Protein AF-A0A6A7SE44-F1 (afdb_monomer)

Secondary structure (DSSP, 8-state):
-EEEEETTTEEEEEEEEEGGGBS-SSHHHHHHHHHHHHHH-TTEEEEEEEEHHHHHHHH-TTS--TT-SEEEEEEEEE-S---SGGGGGG-SEEEEEEE-SSEEEEEEEPPSSHHHHHHHHHHHHTTB-HHHHHHHHHHHHHHHHHS--------PPPPPP-

Organism: NCBI:txid527639

Solvent-accessible surface area (backbone atoms only — not comparable to full-atom values): 9507 Å² total; per-residue (Å²): 124,45,79,48,62,49,93,85,73,43,50,28,39,42,38,78,42,46,51,91,46,38,73,49,93,45,55,67,53,48,46,50,52,49,48,50,54,33,70,72,32,92,56,39,42,74,72,48,74,47,63,46,49,71,55,50,48,73,74,36,75,86,61,70,64,78,71,51,77,41,36,35,36,40,33,29,36,73,69,82,80,84,90,54,78,72,56,57,80,72,48,68,47,54,43,36,33,32,27,40,95,66,29,37,42,38,39,31,67,67,54,97,48,66,68,60,43,54,54,53,51,51,60,56,55,68,46,48,24,69,71,52,54,52,49,50,52,54,49,53,52,51,47,48,72,73,50,59,82,74,73,79,81,79,76,76,74,85,73,87,80,132

InterPro domains:
  IPR049204 Protein of unknown function DUF6858 [PF21651] (1-128)

Radius of gyration: 21.59 Å; Cα contacts (8 Å, |Δi|>4): 212; chains: 1; bounding box: 46×78×40 Å

Sequence (162 aa):
MKKRVFQGKYPIYEFELAKGESRFNSVYEIVAHLKQRVEECPDATFIATFDHGPHTAAMAPEAGHGEVLAASHLIFCFGFTLTTPEVMAVRPRSIAVTELADRYVINFLEAPIPRANATMIEWVGEIASSRQTHLNDLLEEALEETFPASDAIELTPPGPGR

Foldseek 3Di:
DDWDDPPVHFIKDKDKFWCVQFPDNDPVVLLVLLVVLQVPDPQKAWDDKAWVPVVVCVVCVPDPPVQWPTKMKGWMQGNDDDPDPVLVVVDDWIWMWTDGPTIIMIMTTDHPDVVVVVSSVVSNVVRGDPVVVVVVVVVVVVCCVVCVPPDPPPPDDDDDDD

Nearest PDB structures (foldseek):
  8ow0-assembly1_N  TM=4.985E-01  e=1.590E-01  Saccharomyces cerevisiae
  4qvh-assembly1_A  TM=4.176E-01  e=5.481E+00  Escherichia coli
  3g7g-assembly2_H  TM=2.362E-01  e=2.545E+00  Clostridium acetobutylicum ATCC 824
  4qjl-assembly1_A  TM=3.554E-01  e=7.362E+00  Mycobacterium ulcerans Agy99

Mean predicted aligned error: 9.65 Å

pLDDT: mean 86.98, std 13.81, range [54.09, 98.69]

Structure (mmCIF, N/CA/C/O backbone):
data_AF-A0A6A7SE44-F1
#
_entry.id   AF-A0A6A7SE44-F1
#
loop_
_atom_site.group_PDB
_atom_site.id
_atom_site.type_symbol
_atom_site.label_atom_id
_atom_site.label_alt_id
_atom_site.label_comp_id
_atom_site.label_asym_id
_atom_site.label_entity_id
_atom_site.label_seq_id
_atom_site.pdbx_PDB_ins_code
_atom_site.Cartn_x
_atom_site.Cartn_y
_atom_site.Cartn_z
_atom_site.occupancy
_atom_site.B_iso_or_equiv
_atom_site.auth_seq_id
_atom_site.auth_comp_id
_atom_site.auth_asym_id
_atom_site.auth_atom_id
_atom_site.pdbx_PDB_model_num
ATOM 1 N N . MET A 1 1 ? 2.039 10.705 3.436 1.00 90.88 1 MET A N 1
ATOM 2 C CA . MET A 1 1 ? 3.020 9.614 3.214 1.00 90.88 1 MET A CA 1
ATOM 3 C C . MET A 1 1 ? 4.392 10.056 3.712 1.00 90.88 1 MET A C 1
ATOM 5 O O . MET A 1 1 ? 4.783 11.175 3.399 1.00 90.88 1 MET A O 1
ATOM 9 N N . LYS A 1 2 ? 5.124 9.228 4.468 1.00 93.44 2 LYS A N 1
ATOM 10 C CA . LYS A 1 2 ? 6.486 9.528 4.953 1.00 93.44 2 LYS A CA 1
ATOM 11 C C . LYS A 1 2 ? 7.489 8.543 4.351 1.00 93.44 2 LYS A C 1
ATOM 13 O O . LYS A 1 2 ? 7.228 7.346 4.317 1.00 93.44 2 LYS A O 1
ATOM 18 N N . LYS A 1 3 ? 8.644 9.031 3.892 1.00 94.38 3 LYS A N 1
ATOM 19 C CA . LYS A 1 3 ? 9.768 8.181 3.462 1.00 94.38 3 LYS A CA 1
ATOM 20 C C . LYS A 1 3 ? 10.757 8.028 4.617 1.00 94.38 3 LYS A C 1
ATOM 22 O O . LYS A 1 3 ? 11.128 9.028 5.228 1.00 94.38 3 LYS A O 1
ATOM 27 N N . ARG A 1 4 ? 11.211 6.805 4.905 1.00 95.69 4 ARG A N 1
ATOM 28 C CA . ARG A 1 4 ? 12.239 6.538 5.930 1.00 95.69 4 ARG A CA 1
ATOM 29 C C . ARG A 1 4 ? 13.102 5.325 5.590 1.00 95.69 4 ARG A C 1
ATOM 31 O O . ARG A 1 4 ? 12.748 4.524 4.732 1.00 95.69 4 ARG A O 1
ATOM 38 N N . VAL A 1 5 ? 14.236 5.181 6.277 1.00 96.62 5 VAL A N 1
ATOM 39 C CA . VAL A 1 5 ? 15.121 4.013 6.145 1.00 96.62 5 VAL A CA 1
ATOM 40 C C . VAL A 1 5 ? 14.889 3.066 7.319 1.00 96.62 5 VAL A C 1
ATOM 42 O O . VAL A 1 5 ? 15.303 3.334 8.447 1.00 96.62 5 VAL A O 1
ATOM 45 N N . PHE A 1 6 ? 14.233 1.939 7.061 1.00 94.88 6 PHE A N 1
ATOM 46 C CA . PHE A 1 6 ? 13.997 0.893 8.047 1.00 94.88 6 PHE A CA 1
ATOM 47 C C . PHE A 1 6 ? 15.261 0.050 8.263 1.00 94.88 6 PHE A C 1
ATOM 49 O O . PHE A 1 6 ? 15.933 -0.358 7.311 1.00 94.88 6 PHE A O 1
ATOM 56 N N . GLN A 1 7 ? 15.613 -0.175 9.534 1.00 95.62 7 GLN A N 1
ATOM 57 C CA . GLN A 1 7 ? 16.819 -0.903 9.964 1.00 95.62 7 GLN A CA 1
ATOM 58 C C . GLN A 1 7 ? 18.126 -0.421 9.299 1.00 95.62 7 GLN A C 1
ATOM 60 O O . GLN A 1 7 ? 19.040 -1.208 9.054 1.00 95.62 7 GLN A O 1
ATOM 65 N N . GLY A 1 8 ? 18.207 0.871 8.959 1.00 95.06 8 GLY A N 1
ATOM 66 C CA . GLY A 1 8 ? 19.390 1.474 8.334 1.00 95.06 8 GLY A CA 1
ATOM 67 C C . GLY A 1 8 ? 19.725 0.956 6.928 1.00 95.06 8 GLY A C 1
ATOM 68 O O . GLY A 1 8 ? 20.796 1.274 6.420 1.00 95.06 8 GLY A O 1
ATOM 69 N N . LYS A 1 9 ? 18.850 0.154 6.302 1.00 95.88 9 LYS A N 1
ATOM 70 C CA . LYS A 1 9 ? 19.121 -0.499 5.008 1.00 95.88 9 LYS A CA 1
ATOM 71 C C . LYS A 1 9 ? 17.967 -0.434 4.016 1.00 95.88 9 LYS A C 1
ATOM 73 O O . LYS A 1 9 ? 18.213 -0.384 2.817 1.00 95.88 9 LYS A O 1
ATOM 78 N N . TYR A 1 10 ? 16.725 -0.452 4.492 1.00 96.19 10 TYR A N 1
ATOM 79 C CA . TYR A 1 10 ? 15.559 -0.659 3.638 1.00 96.19 10 TYR A CA 1
ATOM 80 C C . TYR A 1 10 ? 14.774 0.646 3.481 1.00 96.19 10 TYR A C 1
ATOM 82 O O . TYR A 1 10 ? 14.094 1.053 4.425 1.00 96.19 10 TYR A O 1
ATOM 90 N N . PRO A 1 11 ? 14.866 1.338 2.333 1.00 96.75 11 PRO A N 1
ATOM 91 C CA . PRO A 1 11 ? 14.065 2.530 2.097 1.00 96.75 11 PRO A CA 1
ATOM 92 C C . PRO A 1 11 ? 12.597 2.136 1.933 1.00 96.75 11 PRO A C 1
ATOM 94 O O . PRO A 1 11 ? 12.246 1.375 1.031 1.00 96.75 11 PRO A O 1
ATOM 97 N N . ILE A 1 12 ? 11.738 2.654 2.804 1.00 97.88 12 ILE A N 1
ATOM 98 C CA . ILE A 1 12 ? 10.302 2.386 2.790 1.00 97.88 12 ILE A CA 1
ATOM 99 C C . ILE A 1 12 ? 9.504 3.683 2.716 1.00 97.88 12 ILE A C 1
ATOM 101 O O . ILE A 1 12 ? 9.935 4.739 3.195 1.00 97.88 12 ILE A O 1
ATOM 105 N N . TYR A 1 13 ? 8.318 3.567 2.139 1.00 97.94 13 TYR A N 1
ATOM 106 C CA . TYR A 1 13 ? 7.226 4.505 2.319 1.00 97.94 13 TYR A CA 1
ATOM 107 C C . TYR A 1 13 ? 6.280 3.963 3.383 1.00 97.94 13 TYR A C 1
ATOM 109 O O . TYR A 1 13 ? 5.936 2.782 3.359 1.00 97.94 13 TYR A O 1
ATOM 117 N N . GLU A 1 14 ? 5.879 4.844 4.293 1.00 97.62 14 GLU A N 1
ATOM 118 C CA . GLU A 1 14 ? 4.987 4.554 5.406 1.00 97.62 14 GLU A CA 1
ATOM 119 C C . GLU A 1 14 ? 3.826 5.548 5.429 1.00 97.62 14 GLU A C 1
ATOM 121 O O . GLU A 1 14 ? 4.005 6.774 5.338 1.00 97.62 14 GLU A O 1
ATOM 126 N N . PHE A 1 15 ? 2.624 5.008 5.572 1.00 97.12 15 PHE A N 1
ATOM 127 C CA . PHE A 1 15 ? 1.403 5.763 5.773 1.00 97.12 15 PHE A CA 1
ATOM 128 C C . PHE A 1 15 ? 0.669 5.222 6.993 1.00 97.12 15 PHE A C 1
ATOM 130 O O . PHE A 1 15 ? 0.319 4.047 7.043 1.00 97.12 15 PHE A O 1
ATOM 137 N N . GLU A 1 16 ? 0.453 6.089 7.975 1.00 96.56 16 GLU A N 1
ATOM 138 C CA . GLU A 1 16 ? -0.339 5.793 9.163 1.00 96.56 16 GLU A CA 1
ATOM 139 C C . GLU A 1 16 ? -1.668 6.533 9.050 1.00 96.56 16 GLU A C 1
ATOM 141 O O . GLU A 1 16 ? -1.684 7.707 8.675 1.00 96.56 16 GLU A O 1
ATOM 146 N N . LEU A 1 17 ? -2.761 5.841 9.360 1.00 95.19 17 LEU A N 1
ATOM 147 C CA . LEU 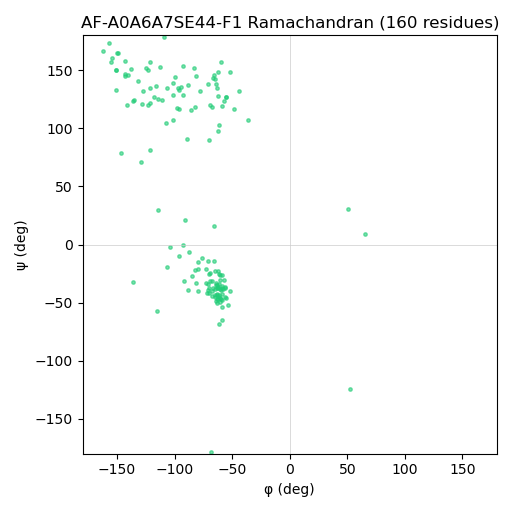A 1 17 ? -4.117 6.361 9.218 1.00 95.19 17 LEU A CA 1
ATOM 148 C C . LEU A 1 17 ? -4.973 5.893 10.391 1.00 95.19 17 LEU A C 1
ATOM 150 O O . LEU A 1 17 ? -5.137 4.683 10.576 1.00 95.19 17 LEU A O 1
ATOM 154 N N . ALA A 1 18 ? -5.534 6.814 11.176 1.00 96.00 18 ALA A N 1
ATOM 155 C CA . ALA A 1 18 ? -6.422 6.422 12.267 1.00 96.00 18 ALA A CA 1
ATOM 156 C C . ALA A 1 18 ? -7.664 5.709 11.709 1.00 96.00 18 ALA A C 1
ATOM 158 O O . ALA A 1 18 ? -8.148 6.031 10.622 1.00 96.00 18 ALA A O 1
ATOM 159 N N . LYS A 1 19 ? -8.232 4.751 12.452 1.00 94.62 19 LYS A N 1
ATOM 160 C CA . LYS A 1 19 ? -9.396 3.983 11.967 1.00 94.62 19 LYS A CA 1
ATOM 161 C C . LYS A 1 19 ? -10.577 4.876 11.569 1.00 94.62 19 LYS A C 1
ATOM 163 O O . LYS A 1 19 ? -11.224 4.604 10.566 1.00 94.62 19 LYS A O 1
ATOM 168 N N . GLY A 1 20 ? -10.816 5.961 12.310 1.00 93.75 20 GLY A N 1
ATOM 169 C CA . GLY A 1 20 ? -11.875 6.935 12.011 1.00 93.75 20 GLY A CA 1
ATOM 170 C C . GLY A 1 20 ? -11.619 7.818 10.782 1.00 93.75 20 GLY A C 1
ATOM 171 O O . GLY A 1 20 ? -12.544 8.463 10.295 1.00 93.75 20 GLY A O 1
ATOM 172 N N . GLU A 1 21 ? -10.388 7.843 10.272 1.00 93.06 21 GLU A N 1
ATOM 173 C CA . GLU A 1 21 ? -9.988 8.596 9.077 1.00 93.06 21 GLU A CA 1
ATOM 174 C C . GLU A 1 21 ? -9.990 7.719 7.818 1.00 93.06 21 GLU A C 1
ATOM 176 O O . GLU A 1 21 ? -9.859 8.228 6.706 1.00 93.06 21 GLU A O 1
ATOM 181 N N . SER A 1 22 ? -10.145 6.403 7.974 1.00 94.31 22 SER A N 1
ATOM 182 C CA . SER A 1 22 ? -10.211 5.441 6.877 1.00 94.31 22 SER A CA 1
ATOM 183 C C . SER A 1 22 ? -11.604 5.380 6.257 1.00 94.31 22 SER A C 1
ATOM 185 O O . SER A 1 22 ? -12.621 5.460 6.944 1.00 94.31 22 SER A O 1
ATOM 187 N N . ARG A 1 23 ? -11.658 5.173 4.938 1.00 94.94 23 ARG A N 1
ATOM 188 C CA . ARG A 1 23 ? -12.899 4.815 4.219 1.00 94.94 23 ARG A CA 1
ATOM 189 C C . ARG A 1 23 ? -13.303 3.355 4.421 1.00 94.94 23 ARG A C 1
ATOM 191 O O . ARG A 1 23 ? -14.405 2.977 4.037 1.00 94.94 23 ARG A O 1
ATOM 198 N N . PHE A 1 24 ? -12.399 2.556 4.980 1.00 96.62 24 PHE A N 1
ATOM 199 C CA . PHE A 1 24 ? -12.491 1.105 5.098 1.00 96.62 24 PHE A CA 1
ATOM 200 C C . PHE A 1 24 ? -12.378 0.650 6.554 1.00 96.62 24 PHE A C 1
ATOM 202 O O . PHE A 1 24 ? -11.675 1.268 7.362 1.00 96.62 24 PHE A O 1
ATOM 209 N N . ASN A 1 25 ? -13.021 -0.473 6.867 1.00 96.12 25 ASN A N 1
ATOM 210 C CA . ASN A 1 25 ? -13.167 -1.000 8.225 1.00 96.12 25 ASN A CA 1
ATOM 211 C C . ASN A 1 25 ? -12.255 -2.194 8.530 1.00 96.12 25 ASN A C 1
ATOM 213 O O . ASN A 1 25 ? -12.290 -2.706 9.646 1.00 96.12 25 ASN A O 1
ATOM 217 N N . SER A 1 26 ? -11.468 -2.661 7.559 1.00 96.81 26 SER A N 1
ATOM 218 C CA . SER A 1 26 ? -10.536 -3.770 7.768 1.00 96.81 26 SER A CA 1
ATOM 219 C C . SER A 1 26 ? -9.350 -3.740 6.808 1.00 96.81 26 SER A C 1
ATOM 221 O O . SER A 1 26 ? -9.424 -3.176 5.712 1.00 96.81 26 SER A O 1
ATOM 223 N N . VAL A 1 27 ? -8.278 -4.447 7.181 1.00 97.06 27 VAL A N 1
ATOM 224 C CA . VAL A 1 27 ? -7.140 -4.751 6.290 1.00 97.06 27 VAL A CA 1
ATOM 225 C C . VAL A 1 27 ? -7.600 -5.371 4.971 1.00 97.06 27 VAL A C 1
ATOM 227 O O . VAL A 1 27 ? -7.078 -5.024 3.914 1.00 97.06 27 VAL A O 1
ATOM 230 N N . TYR A 1 28 ? -8.592 -6.259 5.011 1.00 96.31 28 TYR A N 1
ATOM 231 C CA . TYR A 1 28 ? -9.077 -6.975 3.833 1.00 96.31 28 TYR A CA 1
ATOM 232 C C . TYR A 1 28 ? -9.773 -6.054 2.829 1.00 96.31 28 TYR A C 1
ATOM 234 O O . TYR A 1 28 ? -9.545 -6.181 1.627 1.00 96.31 28 TYR A O 1
ATOM 242 N N . GLU A 1 29 ? -10.569 -5.098 3.310 1.00 97.94 29 GLU A N 1
ATOM 243 C CA . GLU A 1 29 ? -11.204 -4.082 2.463 1.00 97.94 29 GLU A CA 1
ATOM 244 C C . GLU A 1 29 ? -10.162 -3.166 1.811 1.00 97.94 29 GLU A C 1
ATOM 246 O O . GLU A 1 29 ? -10.229 -2.911 0.608 1.00 97.94 29 GLU A O 1
ATOM 251 N N . ILE A 1 30 ? -9.151 -2.736 2.574 1.00 98.25 30 ILE A N 1
ATOM 252 C CA . ILE A 1 30 ? -8.054 -1.912 2.048 1.00 98.25 30 ILE A CA 1
ATOM 253 C C . ILE A 1 30 ? -7.276 -2.676 0.969 1.00 98.25 30 ILE A C 1
ATOM 255 O O . ILE A 1 30 ? -7.008 -2.143 -0.108 1.00 98.25 30 ILE A O 1
ATOM 259 N N . VAL A 1 31 ? -6.922 -3.938 1.227 1.00 98.44 31 VAL A N 1
ATOM 260 C CA . VAL A 1 31 ? -6.214 -4.779 0.250 1.00 98.44 31 VAL A CA 1
ATOM 261 C C . VAL A 1 31 ? -7.070 -5.024 -0.993 1.00 98.44 31 VAL A C 1
ATOM 263 O O . VAL A 1 31 ? -6.529 -5.015 -2.097 1.00 98.44 31 VAL A O 1
ATOM 266 N N . ALA A 1 32 ? -8.385 -5.199 -0.849 1.00 98.44 32 ALA A N 1
ATOM 267 C CA . ALA A 1 32 ? -9.297 -5.334 -1.982 1.00 98.44 32 ALA A CA 1
ATOM 268 C C . ALA A 1 32 ? -9.335 -4.061 -2.846 1.00 98.44 32 ALA A C 1
ATOM 270 O O . ALA A 1 32 ? -9.246 -4.163 -4.070 1.00 98.44 32 ALA A O 1
ATOM 271 N N . HIS A 1 33 ? -9.378 -2.874 -2.230 1.00 98.31 3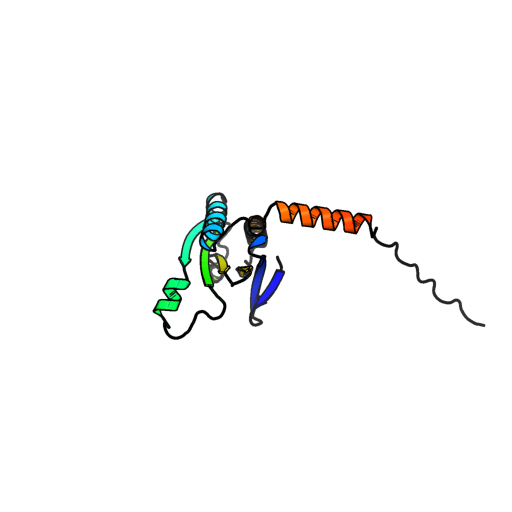3 HIS A N 1
ATOM 272 C CA . HIS A 1 33 ? -9.287 -1.594 -2.945 1.00 98.31 33 HIS A CA 1
ATOM 273 C C . HIS A 1 33 ? -7.964 -1.454 -3.702 1.00 98.31 33 HIS A C 1
ATOM 275 O O . HIS A 1 33 ? -7.948 -1.179 -4.901 1.00 98.31 33 HIS A O 1
ATOM 281 N N . LEU A 1 34 ? -6.839 -1.706 -3.031 1.00 98.56 34 LEU A N 1
ATOM 282 C CA . LEU A 1 34 ? -5.519 -1.641 -3.661 1.00 98.56 34 LEU A CA 1
ATOM 283 C C . LEU A 1 34 ? -5.378 -2.666 -4.794 1.00 98.56 34 LEU A C 1
ATOM 285 O O . LEU A 1 34 ? -4.784 -2.371 -5.829 1.00 98.56 34 LEU A O 1
ATOM 289 N N . LYS A 1 35 ? -5.947 -3.864 -4.628 1.00 98.69 35 LYS A N 1
ATOM 290 C CA . LYS A 1 35 ? -5.998 -4.873 -5.686 1.00 98.69 35 LYS A CA 1
ATOM 291 C C . LYS A 1 35 ? -6.768 -4.351 -6.899 1.00 98.69 35 LYS A C 1
ATOM 293 O O . LYS A 1 35 ? -6.265 -4.481 -8.010 1.00 98.69 35 LYS A O 1
ATOM 298 N N . GLN A 1 36 ? -7.926 -3.726 -6.692 1.00 98.50 36 GLN A N 1
ATOM 299 C CA . GLN A 1 36 ? -8.691 -3.113 -7.776 1.00 98.50 36 GLN A CA 1
ATOM 300 C C . GLN A 1 36 ? -7.861 -2.045 -8.507 1.00 98.50 36 GLN A C 1
ATOM 302 O O . GLN A 1 36 ? -7.826 -2.040 -9.734 1.00 98.50 36 GLN A O 1
ATOM 307 N N . ARG A 1 37 ? -7.120 -1.194 -7.781 1.00 98.38 37 ARG A N 1
ATOM 308 C CA . ARG A 1 37 ? -6.205 -0.211 -8.393 1.00 98.38 37 ARG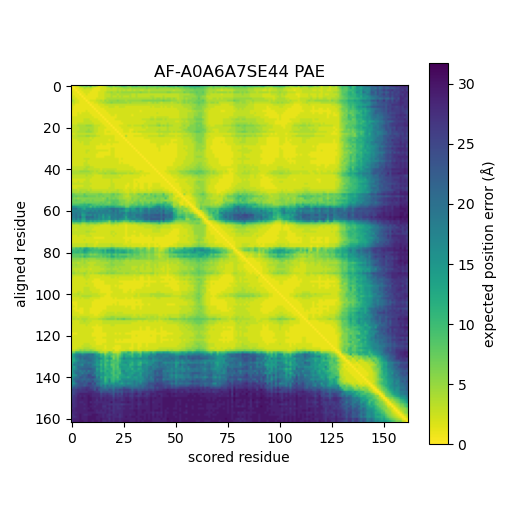 A CA 1
ATOM 309 C C . ARG A 1 37 ? -5.115 -0.867 -9.247 1.00 98.38 37 ARG A C 1
ATOM 311 O O . ARG A 1 37 ? -4.799 -0.366 -10.322 1.00 98.38 37 ARG A O 1
ATOM 318 N N . VAL A 1 38 ? -4.564 -1.998 -8.798 1.00 98.25 38 VAL A N 1
ATOM 319 C CA . VAL A 1 38 ? -3.600 -2.786 -9.584 1.00 98.25 38 VAL A CA 1
ATOM 320 C C . VAL A 1 38 ? -4.247 -3.358 -10.846 1.00 98.25 38 VAL A C 1
ATOM 322 O O . VAL A 1 38 ? -3.635 -3.290 -11.906 1.00 98.25 38 VAL A O 1
ATOM 325 N N . GLU A 1 39 ? -5.453 -3.919 -10.748 1.00 98.00 39 GLU A N 1
ATOM 326 C CA . GLU A 1 39 ? -6.172 -4.518 -11.885 1.00 98.00 39 GLU A CA 1
ATOM 327 C C . GLU A 1 39 ? -6.614 -3.473 -12.925 1.00 98.00 39 GLU A C 1
ATOM 329 O O . GLU A 1 39 ? -6.641 -3.769 -14.117 1.00 98.00 39 GLU A O 1
ATOM 334 N N . GLU A 1 40 ? -6.911 -2.244 -12.497 1.00 97.88 40 GLU A N 1
ATOM 335 C CA . GLU A 1 40 ? -7.238 -1.115 -13.380 1.00 97.88 40 GLU A CA 1
ATOM 336 C C . GLU A 1 40 ? -5.995 -0.453 -14.003 1.00 97.88 40 GLU A C 1
ATOM 338 O O . GLU A 1 40 ? -6.110 0.313 -14.963 1.00 97.88 40 GLU A O 1
ATOM 343 N N . CYS A 1 41 ? -4.798 -0.727 -13.479 1.00 96.69 41 CYS A N 1
ATOM 344 C CA . CYS A 1 41 ? -3.567 -0.110 -13.951 1.00 96.69 41 CYS A CA 1
ATOM 345 C C . CYS A 1 41 ? -2.983 -0.879 -15.149 1.00 96.69 41 CYS A C 1
ATOM 347 O O . CYS A 1 41 ? -2.516 -2.005 -14.978 1.00 96.69 41 CYS A O 1
ATOM 349 N N . PRO A 1 42 ? -2.896 -0.271 -16.349 1.00 95.00 42 PRO A N 1
ATOM 350 C CA . PRO A 1 42 ? -2.407 -0.960 -17.549 1.00 95.00 42 PRO A CA 1
ATOM 351 C C . PRO A 1 42 ? -0.929 -1.366 -17.456 1.00 95.00 42 PRO A C 1
ATOM 353 O O . PRO A 1 42 ? -0.487 -2.277 -18.151 1.00 95.00 42 PRO A O 1
ATOM 356 N N . ASP A 1 43 ? -0.167 -0.694 -16.593 1.00 93.81 43 ASP A N 1
ATOM 357 C CA . ASP A 1 43 ? 1.253 -0.948 -16.386 1.00 93.81 43 ASP A C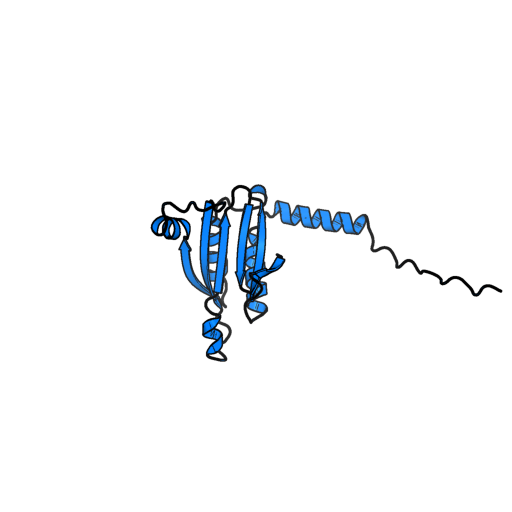A 1
ATOM 358 C C . ASP A 1 43 ? 1.520 -1.939 -15.244 1.00 93.81 43 ASP A C 1
ATOM 360 O O . ASP A 1 43 ? 2.686 -2.212 -14.951 1.00 93.81 43 ASP A O 1
ATOM 364 N N . ALA A 1 44 ? 0.490 -2.459 -14.570 1.00 96.69 44 ALA A N 1
ATOM 365 C CA . ALA A 1 44 ? 0.640 -3.367 -13.441 1.00 96.69 44 ALA A CA 1
ATOM 366 C C . ALA A 1 44 ? -0.055 -4.712 -13.679 1.00 96.69 44 ALA A C 1
ATOM 368 O O . ALA A 1 44 ? -0.957 -4.867 -14.494 1.00 96.69 44 ALA A O 1
ATOM 369 N N . THR A 1 45 ? 0.395 -5.734 -12.962 1.00 97.69 45 THR A N 1
ATOM 370 C CA . THR A 1 45 ? -0.216 -7.062 -12.975 1.00 97.69 45 THR A CA 1
ATOM 371 C C . THR A 1 45 ? -0.308 -7.576 -11.552 1.00 97.69 45 THR A C 1
ATOM 373 O O . THR A 1 45 ? 0.703 -7.667 -10.848 1.00 97.69 45 THR A O 1
ATOM 376 N N . PHE A 1 46 ? -1.526 -7.911 -11.134 1.00 98.44 46 PHE A N 1
ATOM 377 C CA . PHE A 1 46 ? -1.786 -8.583 -9.868 1.00 98.44 46 PHE A CA 1
ATOM 378 C C . PHE A 1 46 ? -1.160 -9.984 -9.866 1.00 98.44 46 PHE A C 1
ATOM 380 O O . PHE A 1 46 ? -1.235 -10.701 -10.862 1.00 98.44 46 PHE A O 1
ATOM 387 N N . ILE A 1 47 ? -0.546 -10.375 -8.745 1.00 98.44 47 ILE A N 1
ATOM 388 C CA . ILE A 1 47 ? 0.058 -11.704 -8.578 1.00 98.44 47 ILE A CA 1
ATOM 389 C C . ILE A 1 47 ? -0.676 -12.483 -7.489 1.00 98.44 47 ILE A C 1
ATOM 391 O O . ILE A 1 47 ? -1.162 -13.581 -7.746 1.00 98.44 47 ILE A O 1
ATOM 395 N N . ALA A 1 48 ? -0.742 -11.941 -6.271 1.00 98.38 48 ALA A N 1
ATOM 396 C CA . ALA A 1 48 ? -1.364 -12.621 -5.139 1.00 98.38 48 ALA A CA 1
ATOM 397 C C . ALA A 1 48 ? -1.707 -11.655 -3.999 1.00 98.38 48 ALA A C 1
ATOM 399 O O . ALA A 1 48 ? -1.196 -10.536 -3.927 1.00 98.38 48 ALA A O 1
ATOM 400 N N . THR A 1 49 ? -2.522 -12.131 -3.064 1.00 98.06 49 THR A N 1
ATOM 401 C CA . THR A 1 49 ? -2.605 -11.591 -1.705 1.00 98.06 49 THR A CA 1
ATOM 402 C C . THR A 1 49 ? -2.069 -12.624 -0.718 1.00 98.06 49 THR A C 1
ATOM 404 O O . THR A 1 49 ? -2.102 -13.827 -0.985 1.00 98.06 49 THR A O 1
ATOM 407 N N . PHE A 1 50 ? -1.549 -12.166 0.415 1.00 97.06 50 PHE A N 1
ATOM 408 C CA . PHE A 1 50 ? -1.045 -13.037 1.473 1.00 97.06 50 PHE A CA 1
ATOM 409 C C . PHE A 1 50 ? -1.536 -12.543 2.830 1.00 97.06 50 PHE A C 1
ATOM 411 O O . PHE A 1 50 ? -1.321 -11.380 3.163 1.00 97.06 50 PHE A O 1
ATOM 418 N N . ASP A 1 51 ? -2.207 -13.401 3.597 1.00 94.12 51 ASP A N 1
ATOM 419 C CA . ASP A 1 51 ? -2.663 -13.101 4.958 1.00 94.12 51 ASP A CA 1
ATOM 420 C C . ASP A 1 51 ? -1.645 -13.635 5.976 1.00 94.12 51 ASP A C 1
ATOM 422 O O . ASP A 1 51 ? -1.398 -14.842 6.064 1.00 94.12 51 ASP A O 1
ATOM 426 N N . HIS A 1 52 ? -1.038 -12.725 6.737 1.00 90.69 52 HIS A N 1
ATOM 427 C CA . HIS A 1 52 ? -0.030 -13.057 7.741 1.00 90.69 52 HIS A CA 1
ATOM 428 C C . HIS A 1 52 ? -0.624 -13.569 9.048 1.00 90.69 52 HIS A C 1
ATOM 430 O O . HIS A 1 52 ? 0.106 -14.219 9.798 1.00 90.69 52 HIS A O 1
ATOM 436 N N . GLY A 1 53 ? -1.898 -13.293 9.341 1.00 84.06 53 GLY A N 1
ATOM 437 C CA . GLY A 1 53 ? -2.540 -13.699 10.593 1.00 84.06 53 GLY A CA 1
ATOM 438 C C . GLY A 1 53 ? -2.510 -15.221 10.769 1.00 84.06 53 GLY A C 1
ATOM 439 O O . GLY A 1 53 ? -1.780 -15.712 11.635 1.00 84.06 53 GLY A O 1
ATOM 440 N N . PRO A 1 54 ? -3.200 -15.988 9.900 1.00 82.69 54 PRO A N 1
ATOM 441 C CA . PRO A 1 54 ? -3.185 -17.449 9.946 1.00 82.69 54 PRO A CA 1
ATOM 442 C C . PRO A 1 54 ? -1.777 -18.034 9.798 1.00 82.69 54 PRO A C 1
ATOM 444 O O . PRO A 1 54 ? -1.442 -19.014 10.460 1.00 82.69 54 PRO A O 1
ATOM 447 N N . HIS A 1 55 ? -0.939 -17.427 8.949 1.00 83.38 55 HIS A N 1
ATOM 448 C CA . HIS A 1 55 ? 0.423 -17.901 8.709 1.00 83.38 55 HIS A CA 1
ATOM 449 C C . HIS A 1 55 ? 1.297 -17.825 9.967 1.00 83.38 55 HIS A C 1
ATOM 451 O O . HIS A 1 55 ? 1.933 -18.809 10.338 1.00 83.38 55 HIS A O 1
ATOM 457 N N . THR A 1 56 ? 1.311 -16.673 10.638 1.00 81.25 56 THR A N 1
ATOM 458 C CA . THR A 1 56 ? 2.140 -16.449 11.830 1.00 81.25 56 THR A CA 1
ATOM 459 C C . THR A 1 56 ? 1.614 -17.256 13.016 1.00 81.25 56 THR A C 1
ATOM 461 O O . THR A 1 56 ? 2.402 -17.901 13.707 1.00 81.25 56 THR A O 1
ATOM 464 N N . ALA A 1 57 ? 0.288 -17.303 13.200 1.00 79.25 57 ALA A N 1
ATOM 465 C CA . ALA A 1 57 ? -0.346 -18.090 14.257 1.00 79.25 57 ALA A CA 1
ATOM 466 C C . ALA A 1 57 ? -0.011 -19.590 14.155 1.00 79.25 57 ALA A C 1
ATOM 468 O O . ALA A 1 57 ? 0.183 -20.253 15.171 1.00 79.25 57 ALA A O 1
ATOM 469 N N . ALA A 1 58 ? 0.110 -20.123 12.934 1.00 80.88 58 ALA A N 1
ATOM 470 C CA . ALA A 1 58 ? 0.491 -21.517 12.712 1.00 80.88 58 ALA A CA 1
ATOM 471 C C . ALA A 1 58 ? 1.965 -21.821 13.054 1.00 80.88 58 ALA A C 1
ATOM 473 O O . ALA A 1 58 ? 2.289 -22.970 13.349 1.00 80.88 58 ALA A O 1
ATOM 474 N N . MET A 1 59 ? 2.856 -20.824 13.001 1.00 78.19 59 MET A N 1
ATOM 475 C CA . MET A 1 59 ? 4.304 -21.014 13.184 1.00 78.19 59 MET A CA 1
ATOM 476 C C . MET A 1 59 ? 4.760 -20.842 14.633 1.00 78.19 59 MET A C 1
ATOM 478 O O . MET A 1 59 ? 5.720 -21.486 15.054 1.00 78.19 59 MET A O 1
ATOM 482 N N . ALA A 1 60 ? 4.091 -19.983 15.400 1.00 68.94 60 ALA A N 1
A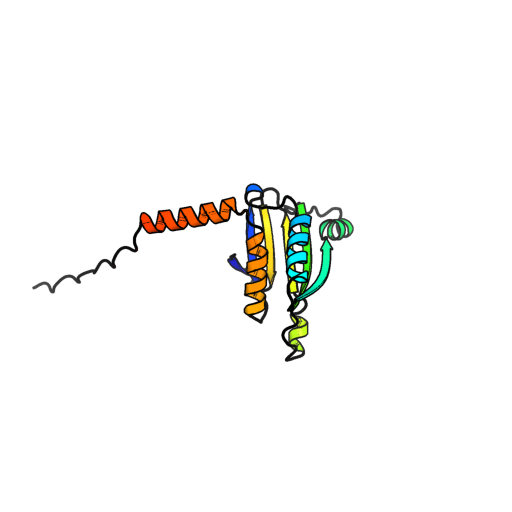TOM 483 C CA . ALA A 1 60 ? 4.420 -19.752 16.800 1.00 68.94 60 ALA A CA 1
ATOM 484 C C . ALA A 1 60 ? 3.148 -19.436 17.605 1.00 68.94 60 ALA A C 1
ATOM 486 O O . ALA A 1 60 ? 2.904 -18.273 17.918 1.00 68.94 60 ALA A O 1
ATOM 487 N N . PRO A 1 61 ? 2.351 -20.458 17.977 1.00 64.81 61 PRO A N 1
ATOM 488 C CA . PRO A 1 61 ? 1.089 -20.265 18.702 1.00 64.81 61 PRO A CA 1
ATOM 489 C C . PRO A 1 61 ? 1.261 -19.506 20.027 1.00 64.81 61 PRO A C 1
ATOM 491 O O . PRO A 1 61 ? 0.368 -18.788 20.464 1.00 64.81 61 PRO A O 1
ATOM 494 N N . GLU A 1 62 ? 2.431 -19.665 20.652 1.00 64.88 62 GLU A N 1
ATOM 495 C CA . GLU A 1 62 ? 2.816 -19.065 21.935 1.00 64.88 62 GLU A CA 1
ATOM 496 C C . GLU A 1 62 ? 3.311 -17.609 21.785 1.00 64.88 62 GLU A C 1
ATOM 498 O O . GLU A 1 62 ? 3.327 -16.843 22.751 1.00 64.88 62 GLU A O 1
ATOM 503 N N . ALA A 1 63 ? 3.758 -17.217 20.585 1.00 59.69 63 ALA A N 1
ATOM 504 C CA . ALA A 1 63 ? 4.243 -15.872 20.303 1.00 59.69 63 ALA A CA 1
ATOM 505 C C . ALA A 1 63 ? 3.055 -15.018 19.854 1.00 59.69 63 ALA A C 1
ATOM 507 O O . ALA A 1 63 ? 2.709 -14.970 18.677 1.00 59.69 63 ALA A O 1
ATOM 508 N N . GLY A 1 64 ? 2.399 -14.363 20.814 1.00 56.22 64 GLY A N 1
ATOM 509 C CA . GLY A 1 64 ? 1.317 -13.429 20.511 1.00 56.22 64 GLY A CA 1
ATOM 510 C C . GLY A 1 64 ? 1.743 -12.387 19.469 1.00 56.22 64 GLY A C 1
ATOM 511 O O . GLY A 1 64 ? 2.900 -11.969 19.430 1.00 56.22 64 GLY A O 1
ATOM 512 N N . HIS A 1 65 ? 0.795 -11.930 18.648 1.00 64.12 65 HIS A N 1
ATOM 513 C CA . HIS A 1 65 ? 1.005 -10.971 17.551 1.00 64.12 65 HIS A CA 1
ATOM 514 C C . HIS A 1 65 ? 1.421 -9.550 17.999 1.00 64.12 65 HIS A C 1
ATOM 516 O O . HIS A 1 65 ? 1.354 -8.600 17.219 1.00 64.12 65 HIS A O 1
ATOM 522 N N . GLY A 1 66 ? 1.867 -9.376 19.248 1.00 77.69 66 GLY A N 1
ATOM 523 C CA . GLY A 1 66 ? 2.143 -8.071 19.834 1.00 77.69 66 GLY A CA 1
ATOM 524 C C . GLY A 1 66 ? 0.934 -7.146 19.683 1.00 77.69 66 GLY A C 1
ATOM 525 O O . GLY A 1 66 ? -0.171 -7.494 20.087 1.00 77.69 66 GLY A O 1
ATOM 526 N N . GLU A 1 67 ? 1.154 -5.981 19.077 1.00 88.44 67 GLU A N 1
ATOM 527 C CA . GLU A 1 67 ? 0.122 -4.968 18.815 1.00 88.44 67 GLU A CA 1
ATOM 528 C C . GLU A 1 67 ? -0.630 -5.177 17.484 1.00 88.44 67 GLU A C 1
ATOM 530 O O . GLU A 1 67 ? -1.591 -4.460 17.201 1.00 88.44 67 GLU A O 1
ATOM 535 N N . VAL A 1 68 ? -0.203 -6.138 16.654 1.00 91.56 68 VAL A N 1
AT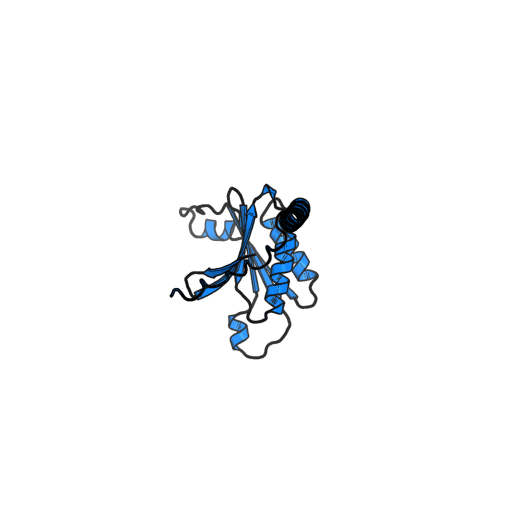OM 536 C CA . VAL A 1 68 ? -0.769 -6.379 15.320 1.00 91.56 68 VAL A CA 1
ATOM 537 C C . VAL A 1 68 ? -2.032 -7.230 15.423 1.00 91.56 68 VAL A C 1
ATOM 539 O O . VAL A 1 68 ? -1.981 -8.384 15.839 1.00 91.56 68 VAL A O 1
ATOM 542 N N . LEU A 1 69 ? -3.165 -6.674 14.995 1.00 92.38 69 LEU A N 1
ATOM 543 C CA . LEU A 1 69 ? -4.461 -7.360 14.982 1.00 92.38 69 LEU A CA 1
ATOM 544 C C . LEU A 1 69 ? -4.696 -8.140 13.686 1.00 92.38 69 LEU A C 1
ATOM 546 O O . LEU A 1 69 ? -5.233 -9.243 13.710 1.00 92.38 69 LEU A O 1
ATOM 550 N N . ALA A 1 70 ? -4.280 -7.570 12.557 1.00 93.75 70 ALA A N 1
ATOM 551 C CA . ALA A 1 70 ? -4.344 -8.197 11.243 1.00 93.75 70 ALA A CA 1
ATOM 552 C C . ALA A 1 70 ? -3.217 -7.655 10.361 1.00 93.75 70 ALA A C 1
ATOM 554 O O . ALA A 1 70 ? -2.788 -6.512 10.516 1.00 93.75 70 ALA A O 1
ATOM 555 N N . ALA A 1 71 ? -2.725 -8.464 9.426 1.00 95.56 71 ALA A N 1
ATOM 556 C CA . ALA A 1 71 ? -1.700 -8.034 8.487 1.00 95.56 71 ALA A CA 1
ATOM 557 C C . ALA A 1 71 ? -1.824 -8.793 7.170 1.00 95.56 71 ALA A C 1
ATOM 559 O O . ALA A 1 71 ? -1.916 -10.019 7.154 1.00 95.56 71 ALA A O 1
ATOM 560 N N . SER A 1 72 ? -1.781 -8.073 6.054 1.00 97.31 72 SER A N 1
ATOM 561 C CA . SER A 1 72 ? -1.839 -8.683 4.731 1.00 97.31 72 SER A CA 1
ATOM 562 C C . SER A 1 72 ? -0.946 -7.960 3.730 1.00 97.31 72 SER A C 1
ATOM 564 O O . SER A 1 72 ? -0.761 -6.745 3.794 1.00 97.31 72 SER A O 1
ATOM 566 N N . HIS A 1 73 ?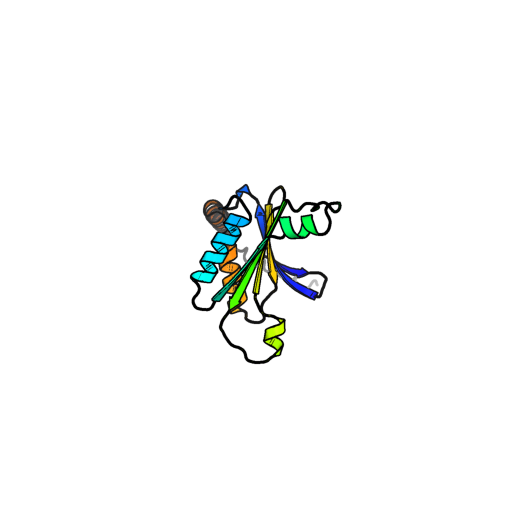 -0.380 -8.719 2.793 1.00 98.25 73 HIS A N 1
ATOM 567 C CA . HIS A 1 73 ? 0.274 -8.177 1.611 1.00 98.25 73 HIS A CA 1
ATOM 568 C C . HIS A 1 73 ? -0.619 -8.270 0.382 1.00 98.25 73 HIS A C 1
ATOM 570 O O . HIS A 1 73 ? -1.189 -9.321 0.090 1.00 98.25 73 HIS A O 1
ATOM 576 N N . LEU A 1 74 ? -0.591 -7.206 -0.412 1.00 98.62 74 LEU A N 1
ATOM 577 C CA . LEU A 1 74 ? -0.858 -7.239 -1.843 1.00 98.62 74 LEU A CA 1
ATOM 578 C C . LEU A 1 74 ? 0.468 -7.415 -2.590 1.00 98.62 74 LEU A C 1
ATOM 580 O O . LEU A 1 74 ? 1.402 -6.652 -2.350 1.00 98.62 74 LEU A O 1
ATOM 584 N N . ILE A 1 75 ? 0.553 -8.382 -3.503 1.00 98.56 75 ILE A N 1
ATOM 585 C CA . ILE A 1 75 ? 1.738 -8.677 -4.319 1.00 98.56 75 ILE A CA 1
ATOM 586 C C . ILE A 1 75 ? 1.382 -8.479 -5.792 1.00 98.56 75 ILE A C 1
ATOM 588 O O . ILE A 1 75 ? 0.413 -9.047 -6.299 1.00 98.56 75 ILE A O 1
ATOM 592 N N . PHE A 1 76 ? 2.178 -7.677 -6.490 1.00 98.25 76 PHE A N 1
ATOM 593 C CA . PHE A 1 76 ? 1.937 -7.288 -7.878 1.00 98.25 76 PHE A CA 1
ATOM 594 C C . PHE A 1 76 ? 3.243 -6.874 -8.554 1.00 98.25 76 PHE A C 1
ATOM 596 O O . PHE A 1 76 ? 4.295 -6.779 -7.922 1.00 98.25 76 PHE A O 1
ATOM 603 N N . CYS A 1 77 ? 3.224 -6.621 -9.854 1.00 96.75 77 CYS A N 1
ATOM 604 C CA . CYS A 1 77 ? 4.416 -6.171 -10.558 1.00 96.75 77 CYS A CA 1
ATOM 605 C C . CYS A 1 77 ? 4.101 -5.104 -11.593 1.00 96.75 77 CYS A C 1
ATOM 607 O O . CYS A 1 77 ? 3.067 -5.184 -12.239 1.00 96.75 77 CYS A O 1
ATOM 609 N N . PHE A 1 78 ? 5.018 -4.152 -11.781 1.00 94.81 78 PHE A N 1
ATOM 610 C CA . PHE A 1 78 ? 4.952 -3.211 -12.895 1.00 94.81 78 PHE A CA 1
ATOM 611 C C . PHE A 1 78 ? 5.660 -3.776 -14.133 1.00 94.81 78 PHE A C 1
ATOM 613 O O . PHE A 1 78 ? 6.758 -4.334 -14.039 1.00 94.81 78 PHE A O 1
ATOM 620 N N . GLY A 1 79 ? 5.048 -3.610 -15.300 1.00 84.12 79 GLY A N 1
ATOM 621 C CA . GLY A 1 79 ? 5.491 -4.115 -16.597 1.00 84.12 79 GLY A CA 1
ATOM 622 C C . GLY A 1 79 ? 6.380 -3.164 -17.402 1.00 84.12 79 GLY A C 1
ATOM 623 O O . GLY A 1 79 ? 6.454 -3.330 -18.609 1.00 84.12 79 GLY A O 1
ATOM 624 N N . PHE A 1 80 ? 7.045 -2.181 -16.780 1.00 79.19 80 PHE A N 1
ATOM 625 C CA . PHE A 1 80 ? 7.768 -1.132 -17.519 1.00 79.19 80 PHE A CA 1
ATOM 626 C C . PHE A 1 80 ? 8.906 -1.671 -18.405 1.00 79.19 80 PHE A C 1
ATOM 628 O O . PHE A 1 80 ? 8.823 -1.598 -19.625 1.00 79.19 80 PHE A O 1
ATOM 635 N N . THR A 1 81 ? 9.982 -2.192 -17.804 1.00 80.44 81 THR A N 1
ATOM 636 C CA . THR A 1 81 ? 11.148 -2.748 -18.514 1.00 80.44 81 THR A CA 1
ATOM 637 C C . THR A 1 81 ? 11.895 -3.770 -17.642 1.00 80.44 81 THR A C 1
ATOM 639 O O . THR A 1 81 ? 11.796 -3.762 -16.412 1.00 80.44 81 THR A O 1
ATOM 642 N N . LEU A 1 82 ? 12.648 -4.671 -18.284 1.00 86.00 82 LEU A N 1
ATOM 643 C CA . LEU A 1 82 ? 13.608 -5.592 -17.659 1.00 86.00 82 LEU A CA 1
ATOM 644 C C . LEU A 1 82 ? 14.992 -5.341 -18.273 1.00 86.00 82 LEU A C 1
ATOM 646 O O . LEU A 1 82 ? 15.383 -6.007 -19.225 1.00 86.00 82 LEU A O 1
ATOM 650 N N . THR A 1 83 ? 15.696 -4.317 -17.787 1.00 85.56 83 THR A N 1
ATOM 651 C CA . THR A 1 83 ? 16.952 -3.846 -18.397 1.00 85.56 83 THR A CA 1
ATOM 652 C C . THR A 1 83 ? 18.174 -4.666 -17.995 1.00 85.56 83 THR A C 1
ATOM 654 O O . THR A 1 83 ? 19.081 -4.827 -18.806 1.00 85.56 83 THR A O 1
ATOM 657 N N . THR A 1 84 ? 18.210 -5.189 -16.767 1.00 90.06 84 THR A N 1
ATOM 658 C CA . THR A 1 84 ? 19.312 -6.016 -16.255 1.00 90.06 84 THR A CA 1
ATOM 659 C C . THR A 1 84 ? 18.781 -7.140 -15.355 1.00 90.06 84 THR A C 1
ATOM 661 O O . THR A 1 84 ? 17.675 -7.009 -14.829 1.00 90.06 84 THR A O 1
ATOM 664 N N . PRO A 1 85 ? 19.517 -8.246 -15.142 1.00 92.38 85 PRO A N 1
ATOM 665 C CA . PRO A 1 85 ? 19.071 -9.334 -14.265 1.00 92.38 85 PRO A CA 1
ATOM 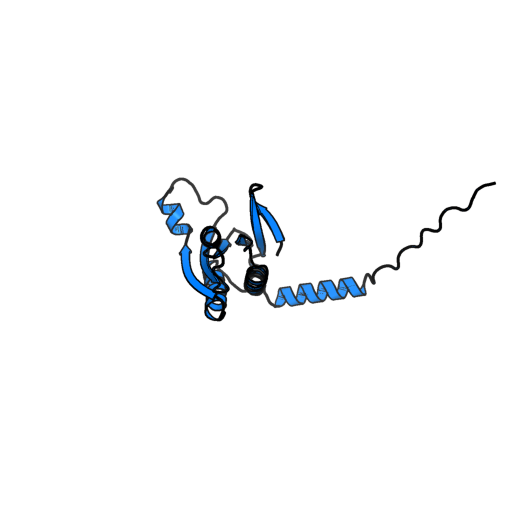666 C C . PRO A 1 85 ? 18.840 -8.908 -12.808 1.00 92.38 85 PRO A C 1
ATOM 668 O O . PRO A 1 85 ? 17.951 -9.441 -12.145 1.00 92.38 85 PRO A O 1
ATOM 671 N N . GLU A 1 86 ? 19.586 -7.921 -12.307 1.00 91.75 86 GLU A N 1
ATOM 672 C CA . GLU A 1 86 ? 19.501 -7.423 -10.928 1.00 91.75 86 GLU A CA 1
ATOM 673 C C . GLU A 1 86 ? 18.115 -6.858 -10.596 1.00 91.75 86 GLU A C 1
ATOM 675 O O . GLU A 1 86 ? 17.687 -6.917 -9.442 1.00 91.75 86 GLU A O 1
ATOM 680 N N . VAL A 1 87 ? 17.359 -6.378 -11.594 1.00 89.12 87 VAL A N 1
ATOM 681 C CA . VAL A 1 87 ? 15.989 -5.890 -11.369 1.00 89.12 87 VAL A CA 1
ATOM 682 C C . VAL A 1 87 ? 15.063 -6.994 -10.847 1.00 89.12 87 VAL A C 1
ATOM 684 O O . VAL A 1 87 ? 14.069 -6.691 -10.189 1.00 89.12 87 VAL A O 1
ATOM 687 N N . MET A 1 88 ? 15.387 -8.270 -11.087 1.00 90.75 88 MET A N 1
ATOM 688 C CA . MET A 1 88 ? 14.631 -9.409 -10.559 1.00 90.75 88 MET A CA 1
ATOM 689 C C . MET A 1 88 ? 14.781 -9.555 -9.042 1.00 90.75 88 MET A C 1
ATOM 691 O O . MET A 1 88 ? 13.872 -10.071 -8.404 1.00 90.75 88 MET A O 1
ATOM 695 N N . ALA A 1 89 ? 15.870 -9.058 -8.443 1.00 91.06 89 ALA A N 1
ATOM 696 C CA . ALA A 1 89 ? 16.050 -9.061 -6.987 1.00 91.06 89 ALA A CA 1
ATOM 697 C C . ALA A 1 89 ? 15.147 -8.038 -6.276 1.00 91.06 89 ALA A C 1
ATOM 699 O O . ALA A 1 89 ? 14.875 -8.155 -5.084 1.00 91.06 89 ALA A O 1
ATOM 700 N N . VAL A 1 90 ? 14.670 -7.032 -7.011 1.00 89.25 90 VAL A N 1
ATOM 701 C CA . VAL A 1 90 ? 13.788 -5.965 -6.519 1.00 89.25 90 VAL A CA 1
ATOM 702 C C . VAL A 1 90 ? 12.413 -6.041 -7.188 1.00 89.25 90 VAL A C 1
ATOM 704 O O . VAL A 1 90 ? 11.734 -5.031 -7.371 1.00 89.25 90 VAL A O 1
ATOM 707 N N . ARG A 1 91 ? 11.983 -7.250 -7.563 1.00 92.12 91 ARG A N 1
ATOM 708 C CA . ARG A 1 91 ? 10.646 -7.583 -8.073 1.00 92.12 91 ARG A CA 1
ATOM 709 C C . ARG A 1 91 ? 10.188 -8.910 -7.438 1.00 92.12 91 ARG A C 1
ATOM 711 O O . ARG A 1 91 ? 11.040 -9.736 -7.133 1.00 92.12 91 ARG A O 1
ATOM 718 N N . PRO A 1 92 ? 8.878 -9.153 -7.243 1.00 96.19 92 PRO A N 1
ATOM 719 C CA . PRO A 1 92 ? 7.741 -8.256 -7.473 1.00 96.19 92 PRO A CA 1
ATOM 720 C C . PRO A 1 92 ? 7.701 -7.060 -6.500 1.00 96.19 92 PRO A C 1
ATOM 722 O O . PRO A 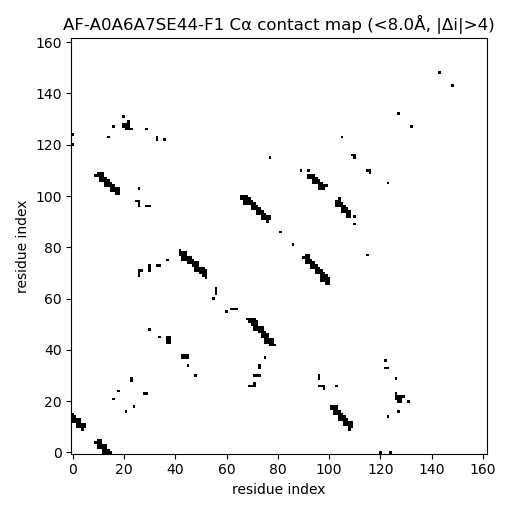1 92 ? 8.621 -6.835 -5.710 1.00 96.19 92 PRO A O 1
ATOM 725 N N . ARG A 1 93 ? 6.677 -6.212 -6.623 1.00 96.56 93 ARG A N 1
ATOM 726 C CA . ARG A 1 93 ? 6.326 -5.190 -5.629 1.00 96.56 93 ARG A CA 1
ATOM 727 C C . ARG A 1 93 ? 5.299 -5.752 -4.659 1.00 96.56 93 ARG A C 1
ATOM 729 O O . ARG A 1 93 ? 4.537 -6.660 -4.991 1.00 96.56 93 ARG A O 1
ATOM 736 N N . SER A 1 94 ? 5.297 -5.195 -3.460 1.00 97.81 94 SER A N 1
ATOM 737 C CA . SER A 1 94 ? 4.278 -5.488 -2.471 1.00 97.81 94 SER A CA 1
ATOM 738 C C . SER A 1 94 ? 3.917 -4.244 -1.678 1.00 97.81 94 SER A C 1
ATOM 740 O O . SER A 1 94 ? 4.773 -3.404 -1.400 1.00 97.81 94 SER A O 1
ATOM 742 N N . ILE A 1 95 ? 2.640 -4.149 -1.318 1.00 98.56 95 ILE A N 1
ATOM 743 C CA . ILE A 1 95 ? 2.125 -3.195 -0.337 1.00 98.56 95 ILE A CA 1
ATOM 744 C C . ILE A 1 95 ? 1.619 -4.013 0.847 1.00 98.56 95 ILE A C 1
ATOM 746 O O . ILE A 1 95 ? 0.850 -4.957 0.675 1.00 98.56 95 ILE A O 1
ATOM 750 N N . ALA A 1 96 ? 2.117 -3.705 2.039 1.00 98.12 96 ALA A N 1
ATOM 751 C CA . ALA A 1 96 ? 1.682 -4.289 3.299 1.00 98.12 96 ALA A CA 1
ATOM 752 C C . ALA A 1 96 ? 0.623 -3.394 3.930 1.00 98.12 96 ALA A C 1
ATOM 754 O O . ALA A 1 96 ? 0.826 -2.183 3.996 1.00 98.12 96 ALA A O 1
ATOM 755 N N . VAL A 1 97 ? -0.454 -3.984 4.432 1.00 98.31 97 VAL A N 1
ATOM 756 C CA . VAL A 1 97 ? -1.468 -3.302 5.234 1.00 98.31 97 VAL A CA 1
ATOM 757 C C . VAL A 1 97 ? -1.542 -4.018 6.573 1.00 98.31 97 VAL A C 1
ATOM 759 O O . VAL A 1 97 ? -1.802 -5.222 6.622 1.00 98.31 97 VAL A O 1
ATOM 762 N N . THR A 1 98 ? -1.307 -3.273 7.644 1.00 97.50 98 THR A N 1
ATOM 763 C CA . THR A 1 98 ? -1.300 -3.772 9.017 1.00 97.50 98 THR A CA 1
ATOM 764 C C . THR A 1 98 ? -2.339 -3.019 9.831 1.00 97.50 98 THR A C 1
ATOM 766 O O . THR A 1 98 ? -2.417 -1.795 9.766 1.00 97.50 98 THR A O 1
ATOM 769 N N . GLU A 1 99 ? -3.125 -3.742 10.616 1.00 97.06 99 GLU A N 1
ATOM 770 C CA . GLU A 1 99 ? -4.075 -3.189 11.571 1.00 97.06 99 GLU A CA 1
ATOM 771 C C . GLU A 1 99 ? -3.504 -3.243 12.983 1.00 97.06 99 GLU A C 1
ATOM 773 O O . GLU A 1 99 ? -3.079 -4.300 13.455 1.00 97.06 99 GLU A O 1
ATOM 778 N N . LEU A 1 100 ? -3.539 -2.096 13.653 1.00 96.00 100 LEU A N 1
ATOM 779 C CA . LEU A 1 100 ? -3.319 -1.943 15.085 1.00 96.00 100 LEU A CA 1
ATOM 780 C C . LEU A 1 100 ? -4.654 -1.598 15.763 1.00 96.00 100 LEU A C 1
ATOM 782 O O . LEU A 1 100 ? -5.694 -1.450 15.111 1.00 96.00 100 LEU A O 1
ATOM 786 N N . ALA A 1 101 ? -4.642 -1.454 17.087 1.00 95.38 101 ALA A N 1
ATOM 787 C CA . ALA A 1 101 ? -5.848 -1.150 17.856 1.00 95.38 101 ALA A CA 1
ATOM 788 C C . ALA A 1 101 ? -6.572 0.120 17.365 1.00 95.38 101 ALA A C 1
ATOM 790 O O . ALA A 1 101 ? -7.788 0.095 17.161 1.00 95.38 101 ALA A O 1
ATOM 791 N N . ASP A 1 102 ? -5.824 1.197 17.130 1.00 96.38 102 ASP A N 1
ATOM 792 C CA . ASP A 1 102 ? -6.314 2.550 16.846 1.00 96.38 102 ASP A CA 1
ATOM 793 C C . ASP A 1 102 ? -6.162 2.987 15.378 1.00 96.38 102 ASP A C 1
ATOM 795 O O . ASP A 1 102 ? -6.848 3.913 14.933 1.00 96.38 102 ASP A O 1
ATOM 799 N N . ARG A 1 103 ? -5.285 2.330 14.609 1.00 97.31 103 ARG A N 1
ATOM 800 C CA . ARG A 1 103 ? -4.898 2.778 13.263 1.00 97.31 103 ARG A CA 1
ATOM 801 C C . ARG A 1 103 ? -4.525 1.650 12.308 1.00 97.31 103 ARG A C 1
ATOM 803 O O . ARG A 1 103 ? -4.245 0.526 12.720 1.00 97.31 103 ARG A O 1
ATOM 810 N N . TYR A 1 104 ? -4.473 1.990 11.026 1.00 98.06 104 TYR A N 1
ATOM 811 C CA . TYR A 1 104 ? -3.845 1.195 9.981 1.00 98.06 104 TYR A CA 1
ATOM 812 C C . TYR A 1 104 ? -2.457 1.748 9.668 1.00 98.06 104 TYR A C 1
ATOM 814 O O . TYR A 1 104 ? -2.244 2.962 9.661 1.00 98.06 104 TYR A O 1
ATOM 822 N N . VAL A 1 105 ? -1.524 0.850 9.371 1.00 97.69 105 VAL A N 1
ATOM 823 C CA . VAL A 1 105 ? -0.182 1.185 8.899 1.00 97.69 105 VAL A CA 1
ATOM 824 C C . VAL A 1 105 ? 0.037 0.500 7.558 1.00 97.69 105 VAL A C 1
ATOM 826 O O . VAL A 1 105 ? -0.021 -0.726 7.459 1.00 97.69 105 VAL A O 1
ATOM 829 N N . ILE A 1 106 ? 0.292 1.293 6.523 1.00 98.38 106 ILE A N 1
ATOM 830 C CA . ILE A 1 106 ? 0.545 0.829 5.164 1.00 98.38 106 ILE A CA 1
ATOM 831 C C . ILE A 1 106 ? 2.008 1.082 4.818 1.00 98.38 106 ILE A C 1
ATOM 833 O O . ILE A 1 106 ? 2.488 2.211 4.914 1.00 98.38 106 ILE A O 1
ATOM 837 N N . ASN A 1 107 ? 2.715 0.026 4.415 1.00 98.19 107 ASN A N 1
ATOM 838 C CA . ASN A 1 107 ? 4.150 0.059 4.146 1.00 98.19 107 ASN A CA 1
ATOM 839 C C . ASN A 1 107 ? 4.497 -0.585 2.805 1.00 98.19 107 ASN A C 1
ATOM 841 O O . ASN A 1 107 ? 3.983 -1.651 2.464 1.00 98.19 107 ASN A O 1
ATOM 845 N N . PHE A 1 108 ? 5.438 0.006 2.076 1.00 98.00 108 PHE A N 1
ATOM 846 C CA . PHE A 1 108 ? 6.047 -0.626 0.905 1.00 98.00 108 PHE A CA 1
ATOM 847 C C . PHE A 1 108 ? 7.482 -0.153 0.693 1.00 98.00 108 PHE A C 1
ATOM 849 O O . PHE A 1 108 ? 7.854 0.968 1.038 1.00 98.00 108 PHE A O 1
ATOM 856 N N . LEU A 1 109 ? 8.302 -1.033 0.119 1.00 97.25 109 LEU A N 1
ATOM 857 C CA . LEU A 1 109 ? 9.685 -0.721 -0.221 1.00 97.25 109 LEU A CA 1
ATOM 858 C C . LEU A 1 109 ? 9.726 0.247 -1.409 1.00 97.25 109 LEU A C 1
ATOM 860 O O . LEU A 1 109 ? 9.015 0.047 -2.399 1.00 97.25 109 LEU A O 1
ATOM 864 N N . GLU A 1 110 ? 10.604 1.246 -1.345 1.00 95.44 110 GLU A N 1
ATOM 865 C CA . GLU A 1 110 ? 10.886 2.111 -2.487 1.00 95.44 110 GLU A CA 1
ATOM 866 C C . GLU A 1 110 ? 11.321 1.266 -3.697 1.00 95.44 110 GLU A C 1
ATOM 868 O O . GLU A 1 110 ? 12.215 0.418 -3.624 1.00 95.44 110 GLU A O 1
ATOM 873 N N . ALA A 1 111 ? 10.656 1.474 -4.829 1.00 93.12 111 ALA A N 1
ATOM 874 C CA . ALA A 1 111 ? 11.034 0.898 -6.104 1.00 93.12 111 ALA A CA 1
ATOM 875 C C . ALA A 1 111 ? 12.135 1.742 -6.775 1.00 93.12 111 ALA A C 1
ATOM 877 O O . ALA A 1 111 ? 12.145 2.965 -6.620 1.00 93.12 111 ALA A O 1
ATOM 878 N N . PRO A 1 112 ? 13.001 1.131 -7.606 1.00 89.44 112 PRO A N 1
ATOM 879 C CA . PRO A 1 112 ? 14.024 1.868 -8.353 1.00 89.44 112 PRO A CA 1
ATOM 880 C C . PRO A 1 112 ? 13.460 2.905 -9.336 1.00 89.44 112 PRO A C 1
ATOM 882 O O . PRO A 1 112 ? 14.147 3.854 -9.696 1.00 89.44 112 PRO A O 1
ATOM 885 N N . ILE A 1 113 ? 12.221 2.708 -9.803 1.00 88.06 113 ILE A N 1
ATOM 886 C CA . ILE A 1 113 ? 11.571 3.565 -10.799 1.00 88.06 113 ILE A CA 1
ATOM 887 C C . ILE A 1 113 ? 10.650 4.566 -10.079 1.00 88.06 113 ILE A C 1
ATOM 889 O O . ILE A 1 113 ? 9.650 4.133 -9.500 1.00 88.06 113 ILE A O 1
ATOM 893 N N . PRO A 1 114 ? 10.894 5.892 -10.169 1.00 91.50 114 PRO A N 1
ATOM 894 C CA . PRO A 1 114 ? 10.084 6.905 -9.481 1.00 91.50 114 PRO A CA 1
ATOM 895 C C . PRO A 1 114 ? 8.590 6.846 -9.813 1.00 91.50 114 PRO A C 1
ATOM 897 O O . PRO A 1 114 ? 7.753 7.010 -8.930 1.00 91.50 114 PRO A O 1
ATOM 900 N N . ARG A 1 115 ? 8.244 6.536 -11.070 1.00 92.19 115 ARG A N 1
ATOM 901 C CA . ARG A 1 115 ? 6.849 6.385 -11.509 1.00 92.19 115 ARG A CA 1
ATOM 902 C C . ARG A 1 115 ? 6.108 5.274 -10.757 1.00 92.19 115 ARG A C 1
ATOM 904 O O . ARG A 1 115 ? 4.942 5.455 -10.419 1.00 92.19 115 ARG A O 1
ATOM 911 N N . ALA A 1 116 ? 6.779 4.157 -10.457 1.00 93.19 116 ALA A N 1
ATOM 912 C CA . ALA A 1 116 ? 6.197 3.082 -9.651 1.00 93.19 116 ALA A CA 1
ATOM 913 C C . ALA A 1 116 ? 5.850 3.585 -8.243 1.00 93.19 116 ALA A C 1
ATOM 915 O O . ALA A 1 116 ? 4.767 3.311 -7.738 1.00 93.19 116 ALA A O 1
ATOM 916 N N . ASN A 1 117 ? 6.757 4.355 -7.631 1.00 95.25 117 ASN A N 1
ATOM 917 C CA . ASN A 1 117 ? 6.550 4.922 -6.299 1.00 95.25 117 ASN A CA 1
ATOM 918 C C . ASN A 1 117 ? 5.379 5.901 -6.288 1.00 95.25 117 ASN A C 1
ATOM 920 O O . ASN A 1 117 ? 4.496 5.755 -5.453 1.00 95.25 117 ASN A O 1
ATOM 924 N N . ALA A 1 118 ? 5.337 6.842 -7.235 1.00 95.62 118 ALA A N 1
ATOM 925 C CA . ALA A 1 118 ? 4.243 7.807 -7.348 1.00 95.62 118 ALA A CA 1
ATOM 926 C C . ALA A 1 118 ? 2.878 7.111 -7.469 1.00 95.62 118 ALA A C 1
ATOM 928 O O . ALA A 1 118 ? 1.959 7.434 -6.726 1.00 95.62 118 ALA A O 1
ATOM 929 N N . THR A 1 119 ? 2.797 6.084 -8.320 1.00 96.44 119 THR A N 1
ATOM 930 C CA . THR A 1 119 ? 1.575 5.294 -8.529 1.00 96.44 119 THR A CA 1
ATOM 931 C C . THR A 1 119 ? 1.123 4.587 -7.242 1.00 96.44 119 THR A C 1
ATOM 933 O O . THR A 1 119 ? -0.043 4.642 -6.870 1.00 96.44 119 THR A O 1
ATOM 936 N N . MET A 1 120 ? 2.047 3.953 -6.509 1.00 97.12 120 MET A N 1
ATOM 937 C CA . MET A 1 120 ? 1.714 3.304 -5.232 1.00 97.12 120 MET A CA 1
ATOM 938 C C . MET A 1 120 ? 1.302 4.316 -4.153 1.00 97.12 120 MET A C 1
ATOM 940 O O . MET A 1 120 ? 0.406 4.031 -3.364 1.00 97.12 120 MET A O 1
ATOM 944 N N . ILE A 1 121 ? 1.944 5.489 -4.107 1.00 97.12 121 ILE A N 1
ATOM 945 C CA . ILE A 1 121 ? 1.592 6.565 -3.169 1.00 97.12 121 ILE A CA 1
ATOM 946 C C . ILE A 1 121 ? 0.171 7.065 -3.436 1.00 97.12 121 ILE A C 1
ATOM 948 O O . ILE A 1 121 ? -0.579 7.246 -2.481 1.00 97.12 121 ILE A O 1
ATOM 952 N N . GLU A 1 122 ? -0.196 7.249 -4.704 1.00 96.75 122 GLU A N 1
ATOM 953 C CA . GLU A 1 122 ? -1.541 7.651 -5.122 1.00 96.75 122 GLU A CA 1
ATOM 954 C C . GLU A 1 122 ? -2.593 6.639 -4.656 1.00 96.75 122 GLU A C 1
ATOM 956 O O . GLU A 1 122 ? -3.500 7.004 -3.909 1.00 96.75 122 GLU A O 1
ATOM 961 N N . TRP A 1 123 ? -2.414 5.352 -4.974 1.00 97.56 123 TRP A N 1
ATOM 962 C CA . TRP A 1 123 ? -3.352 4.299 -4.562 1.00 97.56 123 TRP A CA 1
ATOM 963 C C . TRP A 1 123 ? -3.533 4.215 -3.045 1.00 97.56 123 TRP A C 1
ATOM 965 O O . TRP A 1 123 ? -4.636 3.967 -2.562 1.00 97.56 123 TRP A O 1
ATOM 975 N N . VAL A 1 124 ? -2.454 4.414 -2.282 1.00 97.38 124 VAL A N 1
ATOM 976 C CA . VAL A 1 124 ? -2.512 4.427 -0.813 1.00 97.38 124 VAL A CA 1
ATOM 977 C C . VAL A 1 124 ? -3.176 5.704 -0.289 1.00 97.38 124 VAL A C 1
ATOM 979 O O . VAL A 1 124 ? -3.877 5.652 0.719 1.00 97.38 124 VAL A O 1
ATOM 982 N N . GLY A 1 125 ? -3.015 6.839 -0.971 1.00 95.06 125 GLY A N 1
ATOM 983 C CA . GLY A 1 125 ? -3.676 8.097 -0.618 1.00 95.06 125 GLY A CA 1
ATOM 984 C C . GLY A 1 125 ? -5.205 8.012 -0.669 1.00 95.06 125 GLY A C 1
ATOM 985 O O . GLY A 1 125 ? -5.877 8.593 0.179 1.00 95.06 125 GLY A O 1
ATOM 986 N N . GLU A 1 126 ? -5.759 7.220 -1.590 1.00 95.00 126 GLU A N 1
ATOM 987 C CA . GLU A 1 126 ? -7.211 7.031 -1.750 1.00 95.00 126 GLU A CA 1
ATOM 988 C C . GLU A 1 126 ? -7.907 6.327 -0.569 1.00 95.00 126 GLU A C 1
ATOM 990 O O . GLU A 1 126 ? -9.141 6.334 -0.485 1.00 95.00 126 GLU A O 1
ATOM 995 N N . ILE A 1 127 ? -7.129 5.708 0.328 1.00 95.25 127 ILE A N 1
ATOM 996 C CA . ILE A 1 127 ? -7.619 5.001 1.522 1.00 95.25 127 ILE A CA 1
ATOM 997 C C . ILE A 1 127 ? -8.189 5.990 2.549 1.00 95.25 127 ILE A C 1
ATOM 999 O O . ILE A 1 127 ? -9.138 5.662 3.271 1.00 95.25 127 ILE A O 1
ATOM 1003 N N . ALA A 1 128 ? -7.636 7.205 2.604 1.00 92.19 128 ALA A N 1
ATOM 1004 C CA . ALA A 1 128 ? -8.111 8.254 3.496 1.00 92.19 128 ALA A CA 1
ATOM 1005 C C . ALA A 1 128 ? -9.517 8.733 3.101 1.00 92.19 128 ALA A C 1
ATOM 1007 O O . ALA A 1 128 ? -9.869 8.821 1.925 1.00 92.19 128 ALA A O 1
ATOM 1008 N N . SER A 1 129 ? -10.341 9.044 4.099 1.00 83.06 129 SER A N 1
ATOM 1009 C CA . SER A 1 129 ? -11.695 9.562 3.913 1.00 83.06 129 SER A CA 1
ATOM 1010 C C . SER A 1 129 ? -11.690 10.910 3.210 1.00 83.06 129 SER A C 1
ATOM 1012 O O . SER A 1 129 ? -10.963 11.819 3.598 1.00 83.06 129 SER A O 1
ATOM 1014 N N . SER A 1 130 ? -12.577 11.071 2.224 1.00 67.69 130 SER A N 1
ATOM 1015 C CA . SER A 1 130 ? -12.776 12.328 1.495 1.00 67.69 130 SER A CA 1
ATOM 1016 C C . SER A 1 130 ? -13.177 13.485 2.414 1.00 67.69 130 SER A C 1
ATOM 1018 O O . SER A 1 130 ? -12.858 14.636 2.128 1.00 67.69 130 SER A O 1
ATOM 1020 N N . ARG A 1 131 ? -13.811 13.189 3.560 1.00 64.56 131 ARG A N 1
ATOM 1021 C CA . ARG A 1 131 ? -14.077 14.184 4.610 1.00 64.56 131 ARG A CA 1
ATOM 1022 C C . ARG A 1 131 ? -12.786 14.732 5.224 1.00 64.56 131 ARG A C 1
ATOM 1024 O O . ARG A 1 131 ? -12.754 15.903 5.576 1.00 64.56 131 ARG A O 1
ATOM 1031 N N . GLN A 1 132 ? -11.754 13.901 5.354 1.00 63.81 132 GLN A N 1
ATOM 1032 C CA . GLN A 1 132 ? -10.461 14.299 5.905 1.00 63.81 132 GLN A CA 1
ATOM 1033 C C . GLN A 1 132 ? -9.609 15.023 4.868 1.00 63.81 132 GLN A C 1
ATOM 1035 O O . GLN A 1 132 ? -8.993 16.021 5.216 1.00 63.81 132 GLN A O 1
ATOM 1040 N N . THR A 1 133 ? -9.611 14.575 3.607 1.00 64.56 133 THR A N 1
ATOM 1041 C CA . THR A 1 133 ? -8.963 15.307 2.505 1.00 64.56 133 THR A CA 1
ATOM 1042 C C . THR A 1 133 ? -9.486 16.739 2.453 1.00 64.56 133 THR A C 1
ATOM 1044 O O . THR A 1 133 ? -8.714 17.670 2.610 1.00 64.56 133 THR A O 1
ATOM 1047 N N . HIS A 1 134 ? -10.810 16.906 2.431 1.00 65.38 134 HIS A N 1
ATOM 1048 C CA . HIS A 1 134 ? -11.439 18.223 2.465 1.00 65.38 134 HIS A CA 1
ATOM 1049 C C . HIS A 1 134 ? -11.134 19.016 3.750 1.00 65.38 134 HIS A C 1
ATOM 1051 O O . HIS A 1 134 ? -10.993 20.229 3.699 1.00 65.38 134 HIS A O 1
ATOM 1057 N N . LEU A 1 135 ? -11.043 18.367 4.919 1.00 65.81 135 LEU A N 1
ATOM 1058 C CA . LEU A 1 135 ? -10.700 19.061 6.166 1.00 65.81 135 LEU A CA 1
ATOM 1059 C C . LEU A 1 135 ? -9.238 19.530 6.182 1.00 65.81 135 LEU A C 1
ATOM 1061 O O . LEU A 1 135 ? -8.968 20.611 6.691 1.00 65.81 135 LEU A O 1
ATOM 1065 N N . ASN A 1 136 ? -8.318 18.737 5.631 1.00 73.19 136 ASN A N 1
ATOM 1066 C CA . ASN A 1 136 ? -6.917 19.116 5.477 1.00 73.19 136 ASN A CA 1
ATOM 1067 C C . ASN A 1 136 ? -6.773 20.256 4.466 1.00 73.19 136 ASN A C 1
ATOM 1069 O O . ASN A 1 136 ? -6.099 21.225 4.785 1.00 73.19 136 ASN A O 1
ATOM 1073 N N . ASP A 1 137 ? -7.462 20.180 3.325 1.00 73.69 137 ASP A N 1
ATOM 1074 C CA . ASP A 1 137 ? -7.465 21.242 2.313 1.00 73.69 137 ASP A CA 1
ATOM 1075 C C . ASP A 1 137 ? -7.990 22.561 2.914 1.00 73.69 137 ASP A C 1
ATOM 1077 O O . ASP A 1 137 ? -7.341 23.595 2.801 1.00 73.69 137 ASP A O 1
ATOM 1081 N N . LEU A 1 138 ? -9.110 22.516 3.653 1.00 71.38 138 LEU A N 1
ATOM 1082 C CA . LEU A 1 138 ? -9.650 23.684 4.363 1.00 71.38 138 LEU A CA 1
ATOM 1083 C C . LEU A 1 138 ? -8.705 24.221 5.449 1.00 71.38 138 LEU A C 1
ATOM 1085 O O . LEU A 1 138 ? -8.688 25.421 5.711 1.00 71.38 138 LEU A O 1
ATOM 1089 N N . LEU A 1 139 ? -7.969 23.343 6.137 1.00 70.94 139 LEU A N 1
ATOM 1090 C CA . LEU A 1 139 ? -6.995 23.748 7.152 1.00 70.94 139 LEU A CA 1
ATOM 1091 C C . LEU A 1 139 ? -5.763 24.392 6.515 1.00 70.94 139 LEU A C 1
ATOM 1093 O O . LEU A 1 139 ? -5.287 25.392 7.043 1.00 70.94 139 LEU A O 1
ATOM 1097 N N . GLU A 1 140 ? -5.254 23.847 5.410 1.00 76.44 140 GLU A N 1
ATOM 1098 C CA . GLU A 1 140 ? -4.151 24.438 4.647 1.00 76.44 140 GLU A CA 1
ATOM 1099 C C . GLU A 1 140 ? -4.555 25.806 4.082 1.00 76.44 140 GLU A C 1
ATOM 1101 O O . GLU A 1 140 ? -3.847 26.781 4.325 1.00 76.44 140 GLU A O 1
ATOM 1106 N N . GLU A 1 141 ? -5.737 25.919 3.469 1.00 77.56 141 GLU A N 1
ATOM 1107 C CA . GLU A 1 141 ? -6.289 27.189 2.974 1.00 77.56 141 GLU A CA 1
ATOM 1108 C C . GLU A 1 141 ? -6.448 28.221 4.108 1.00 77.56 141 GLU A C 1
ATOM 1110 O O . GLU A 1 141 ? -5.956 29.345 4.012 1.00 77.56 141 GLU A O 1
ATOM 1115 N N . ALA A 1 142 ? -7.033 27.831 5.247 1.00 71.19 142 ALA A N 1
ATOM 1116 C CA . ALA A 1 142 ? -7.181 28.724 6.400 1.00 71.19 142 ALA A CA 1
ATOM 1117 C C . ALA A 1 142 ? -5.832 29.155 7.010 1.00 71.19 142 ALA A C 1
ATOM 1119 O O . ALA A 1 142 ? -5.708 30.272 7.525 1.00 71.19 142 ALA A O 1
ATOM 1120 N N . LEU A 1 143 ? -4.815 28.289 6.982 1.00 70.81 143 LEU A N 1
ATOM 1121 C CA . LEU A 1 143 ? -3.463 28.618 7.439 1.00 70.81 143 LEU A CA 1
ATOM 1122 C C . LEU A 1 143 ? -2.759 29.582 6.475 1.00 70.81 143 LEU A C 1
ATOM 1124 O O . LEU A 1 143 ? -2.098 30.506 6.950 1.00 70.81 143 LEU A O 1
ATOM 1128 N N . GLU A 1 144 ? -2.935 29.418 5.162 1.00 72.19 144 GLU A N 1
ATOM 1129 C CA . GLU A 1 144 ? -2.422 30.344 4.143 1.00 72.19 144 GLU A CA 1
ATOM 1130 C C . GLU A 1 144 ? -3.073 31.733 4.242 1.00 72.19 144 GLU A C 1
ATOM 1132 O O . GLU A 1 144 ? -2.379 32.746 4.135 1.00 72.19 144 GLU A O 1
ATOM 1137 N N . GLU A 1 145 ? -4.376 31.806 4.533 1.00 70.62 145 GLU A N 1
ATOM 1138 C CA . GLU A 1 145 ? -5.085 33.077 4.741 1.00 70.62 145 GLU A CA 1
ATOM 1139 C C . GLU A 1 145 ? -4.694 33.779 6.054 1.00 70.62 145 GLU A C 1
ATOM 1141 O O . GLU A 1 145 ? -4.659 35.011 6.124 1.00 70.62 145 GLU A O 1
ATOM 1146 N N . THR A 1 146 ? -4.390 33.013 7.107 1.00 67.75 146 THR A N 1
ATOM 1147 C CA . THR A 1 146 ? -4.061 33.558 8.440 1.00 67.75 146 THR A CA 1
ATOM 1148 C C . THR A 1 146 ? -2.584 33.947 8.568 1.00 67.75 146 THR A C 1
ATOM 1150 O O . THR A 1 146 ? -2.243 34.848 9.340 1.00 67.75 146 THR A O 1
ATOM 1153 N N . PHE A 1 147 ? -1.703 33.301 7.802 1.00 55.59 147 PHE A N 1
ATOM 1154 C CA . PHE A 1 147 ? -0.267 33.568 7.769 1.00 55.59 147 PHE A CA 1
ATOM 1155 C C . PHE A 1 147 ? 0.202 33.752 6.320 1.00 55.59 147 PHE A C 1
ATOM 1157 O O . PHE A 1 147 ? 0.931 32.896 5.809 1.00 55.59 147 PHE A O 1
ATOM 1164 N N . PRO A 1 148 ? -0.162 34.863 5.643 1.00 55.03 148 PRO A N 1
ATOM 1165 C CA . PRO A 1 148 ? 0.451 35.181 4.362 1.00 55.03 148 PRO A CA 1
ATOM 1166 C C . PRO A 1 148 ? 1.958 35.213 4.591 1.00 55.03 148 PRO A C 1
ATOM 1168 O O . PRO A 1 148 ? 2.404 35.845 5.554 1.00 55.03 148 PRO A O 1
ATOM 1171 N N . ALA A 1 149 ? 2.705 34.458 3.776 1.00 55.41 149 ALA A N 1
ATOM 1172 C CA . ALA A 1 149 ? 4.152 34.300 3.879 1.00 55.41 149 ALA A CA 1
ATOM 1173 C C . ALA A 1 149 ? 4.775 35.628 4.312 1.00 55.41 149 ALA A C 1
ATOM 1175 O O . ALA A 1 149 ? 4.743 36.596 3.555 1.00 55.41 149 ALA A O 1
ATOM 1176 N N . SER A 1 150 ? 5.223 35.703 5.571 1.00 56.25 150 SER A N 1
ATOM 1177 C CA . SER A 1 150 ? 5.689 36.966 6.125 1.00 56.25 150 SER A CA 1
ATOM 1178 C C . SER A 1 150 ? 6.839 37.433 5.252 1.00 56.25 150 SER A C 1
ATOM 1180 O O . SER A 1 150 ? 7.836 36.709 5.141 1.00 56.25 150 SER A O 1
ATOM 1182 N N . ASP A 1 151 ? 6.683 38.600 4.630 1.00 55.31 151 ASP A N 1
ATOM 1183 C CA . ASP A 1 151 ? 7.755 39.261 3.902 1.00 55.31 151 ASP A CA 1
ATOM 1184 C C . ASP A 1 151 ? 9.033 39.180 4.738 1.00 55.31 151 ASP A C 1
ATOM 1186 O O . ASP A 1 151 ? 9.015 39.401 5.956 1.00 55.31 151 ASP A O 1
ATOM 1190 N N . ALA A 1 152 ? 10.128 38.778 4.089 1.00 54.09 152 ALA A N 1
ATOM 1191 C CA . ALA A 1 152 ? 11.424 38.635 4.728 1.00 54.09 152 ALA A CA 1
ATOM 1192 C C . ALA A 1 152 ? 11.711 39.899 5.546 1.00 54.09 152 ALA A C 1
ATOM 1194 O O . ALA A 1 152 ? 11.807 40.992 4.993 1.00 54.09 152 ALA A O 1
ATOM 1195 N N . ILE A 1 153 ? 11.824 39.754 6.869 1.00 56.59 153 ILE A N 1
ATOM 1196 C CA . ILE A 1 153 ? 12.252 40.848 7.735 1.00 56.59 153 ILE A CA 1
ATOM 1197 C C . ILE A 1 153 ? 13.663 41.222 7.274 1.00 56.59 153 ILE A C 1
ATOM 1199 O O . ILE A 1 153 ? 14.625 40.502 7.549 1.00 56.59 153 ILE A O 1
ATOM 1203 N N . GLU A 1 154 ? 13.782 42.326 6.535 1.00 56.06 154 GLU A N 1
ATOM 1204 C CA . GLU A 1 154 ? 15.061 42.927 6.177 1.00 56.06 154 GLU A CA 1
ATOM 1205 C C . GLU A 1 154 ? 15.746 43.359 7.477 1.00 56.06 154 GLU A C 1
ATOM 1207 O O . GLU A 1 154 ? 15.455 44.400 8.069 1.00 56.06 154 GLU A O 1
ATOM 1212 N N . LEU A 1 155 ? 16.651 42.516 7.968 1.00 56.72 155 LEU A N 1
ATOM 1213 C CA . LEU A 1 155 ? 17.544 42.868 9.059 1.00 56.72 155 LEU A CA 1
ATOM 1214 C C . LEU A 1 155 ? 18.551 43.887 8.522 1.00 56.72 155 LEU A C 1
ATOM 1216 O O . LEU A 1 155 ? 19.614 43.521 8.019 1.00 56.72 155 LEU A O 1
ATOM 1220 N N . THR A 1 156 ? 18.225 45.176 8.619 1.00 62.38 156 THR A N 1
ATOM 1221 C CA . THR A 1 156 ? 19.211 46.238 8.392 1.00 62.38 156 THR A CA 1
ATOM 1222 C C . THR A 1 156 ? 20.388 46.043 9.353 1.00 62.38 156 THR A C 1
ATOM 1224 O O . THR A 1 156 ? 20.171 45.997 10.569 1.00 62.38 156 THR A O 1
ATOM 1227 N N . PRO A 1 157 ? 21.632 45.926 8.856 1.00 65.25 157 PRO A N 1
ATOM 1228 C CA . PRO A 1 157 ? 22.789 45.785 9.725 1.00 65.25 157 PRO A CA 1
ATOM 1229 C C . PRO A 1 157 ? 22.992 47.068 10.548 1.00 65.25 157 PRO A C 1
ATOM 1231 O O . PRO A 1 157 ? 22.724 48.168 10.052 1.00 65.25 157 PRO A O 1
ATOM 1234 N N . PRO A 1 158 ? 23.473 46.962 11.801 1.00 66.38 158 PRO A N 1
ATOM 1235 C CA . PRO A 1 158 ? 23.760 48.134 12.615 1.00 66.38 158 PRO A CA 1
ATOM 1236 C C . PRO A 1 158 ? 24.852 48.975 11.940 1.00 66.38 158 PRO A C 1
ATOM 1238 O O . PRO A 1 158 ? 25.907 48.463 11.564 1.00 66.38 158 PRO A O 1
ATOM 1241 N N . GLY A 1 159 ? 24.572 50.268 11.757 1.00 68.06 159 GLY A N 1
ATOM 1242 C CA . GLY A 1 159 ? 25.495 51.217 11.135 1.00 68.06 159 GLY A CA 1
ATOM 1243 C C . GLY A 1 159 ? 26.824 51.339 11.897 1.00 68.06 159 GLY A C 1
ATOM 1244 O O . GLY A 1 159 ? 26.878 51.047 13.095 1.00 68.06 159 GLY A O 1
ATOM 1245 N N . PRO A 1 160 ? 27.908 51.776 11.229 1.00 63.72 160 PRO A N 1
ATOM 1246 C CA . PRO A 1 160 ? 29.229 51.818 11.839 1.00 63.72 160 PRO A CA 1
ATOM 1247 C C . PRO A 1 160 ? 29.260 52.876 12.949 1.00 63.72 160 PRO A C 1
ATOM 1249 O O . PRO A 1 160 ? 29.032 54.064 12.706 1.00 63.72 160 PRO A O 1
ATOM 1252 N N . GLY A 1 161 ? 29.517 52.423 14.177 1.00 68.50 161 GLY A N 1
ATOM 1253 C CA . GLY A 1 161 ? 29.768 53.283 15.330 1.00 68.50 161 GLY A CA 1
ATOM 1254 C C . GLY A 1 161 ? 31.055 54.091 15.146 1.00 68.50 161 GLY A C 1
ATOM 1255 O O . GLY A 1 161 ? 32.021 53.599 14.565 1.00 68.50 161 GLY A O 1
ATOM 1256 N N . ARG A 1 162 ? 31.015 55.344 15.607 1.00 54.41 162 ARG A N 1
ATOM 1257 C CA . ARG A 1 162 ? 32.134 56.297 15.628 1.00 54.41 162 ARG A CA 1
ATOM 1258 C C . ARG A 1 162 ? 33.207 55.918 16.639 1.00 54.41 162 ARG A C 1
ATOM 1260 O O . ARG A 1 162 ? 32.831 55.351 17.688 1.00 54.41 162 ARG A O 1
#